Protein AF-A0A535LUW3-F1 (afdb_monomer_lite)

Structure (mmCIF, N/CA/C/O backbone):
data_AF-A0A535LUW3-F1
#
_entry.id   AF-A0A535LUW3-F1
#
loop_
_atom_site.group_PDB
_atom_site.id
_atom_site.type_symbol
_atom_site.label_atom_id
_atom_site.label_alt_id
_atom_site.label_comp_id
_atom_site.label_asym_id
_atom_site.label_entity_id
_atom_site.label_seq_id
_atom_site.pdbx_PDB_ins_code
_atom_site.Cartn_x
_atom_site.Cartn_y
_atom_site.Cartn_z
_atom_site.occupancy
_atom_site.B_iso_or_equiv
_atom_site.auth_seq_id
_atom_site.auth_comp_id
_atom_site.a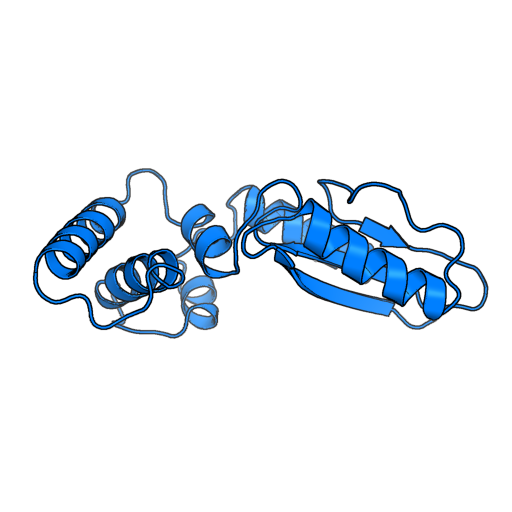uth_asym_id
_atom_site.auth_atom_id
_atom_site.pdbx_PDB_model_num
ATOM 1 N N . MET A 1 1 ? 3.862 4.529 -26.874 1.00 73.62 1 MET A N 1
ATOM 2 C CA . MET A 1 1 ? 4.315 3.300 -26.182 1.00 73.62 1 MET A CA 1
ATOM 3 C C . MET A 1 1 ? 3.412 3.076 -24.977 1.00 73.62 1 MET A C 1
ATOM 5 O O . MET A 1 1 ? 3.067 4.062 -24.338 1.00 73.62 1 MET A O 1
ATOM 9 N N . GLY A 1 2 ? 2.966 1.845 -24.711 1.00 93.31 2 GLY A N 1
ATOM 10 C CA . GLY A 1 2 ? 2.055 1.563 -23.591 1.00 93.31 2 GLY A CA 1
ATOM 11 C C . GLY A 1 2 ? 2.729 1.723 -22.224 1.00 93.31 2 GLY A C 1
ATOM 12 O O . GLY A 1 2 ? 3.945 1.551 -22.111 1.00 93.31 2 GLY A O 1
ATOM 13 N N . ARG A 1 3 ? 1.940 2.048 -21.197 1.00 96.94 3 ARG A N 1
ATOM 14 C CA . ARG A 1 3 ? 2.369 2.152 -19.795 1.00 96.94 3 ARG A CA 1
ATOM 15 C C . ARG A 1 3 ? 1.414 1.322 -18.934 1.00 96.94 3 ARG A C 1
ATOM 17 O O . ARG A 1 3 ? 0.205 1.412 -19.129 1.00 96.94 3 ARG A O 1
ATOM 24 N N . LEU A 1 4 ? 1.945 0.512 -18.024 1.00 96.56 4 LEU A N 1
ATOM 25 C CA . LEU A 1 4 ? 1.180 -0.341 -17.113 1.00 96.56 4 LEU A CA 1
ATOM 26 C C . LEU A 1 4 ? 1.635 -0.076 -15.677 1.00 96.56 4 LEU A C 1
ATOM 28 O O . LEU A 1 4 ? 2.816 -0.216 -15.376 1.00 96.56 4 LEU A O 1
ATOM 32 N N . GLY A 1 5 ? 0.701 0.279 -14.798 1.00 96.94 5 GLY A N 1
ATOM 33 C CA . GLY A 1 5 ? 0.938 0.368 -13.358 1.00 96.94 5 GLY A CA 1
ATOM 34 C C . GLY A 1 5 ? 0.354 -0.842 -12.647 1.00 96.94 5 GLY A C 1
ATOM 35 O O . GLY A 1 5 ? -0.807 -1.183 -12.864 1.00 96.94 5 GLY A O 1
ATOM 36 N N . ILE A 1 6 ? 1.160 -1.484 -11.809 1.00 96.62 6 ILE A N 1
ATOM 37 C CA . ILE A 1 6 ? 0.766 -2.610 -10.968 1.00 96.62 6 ILE A CA 1
ATOM 38 C C . ILE A 1 6 ? 0.899 -2.157 -9.519 1.00 96.62 6 ILE A C 1
ATOM 40 O O . ILE A 1 6 ? 1.995 -1.837 -9.070 1.00 96.62 6 ILE A O 1
ATOM 44 N N . VAL A 1 7 ? -0.215 -2.139 -8.797 1.00 95.94 7 VAL A N 1
ATOM 45 C CA . VAL A 1 7 ? -0.258 -1.868 -7.358 1.00 95.94 7 VAL A CA 1
ATOM 46 C C . VAL A 1 7 ? -0.765 -3.132 -6.686 1.00 95.94 7 VAL A C 1
ATOM 48 O O . VAL A 1 7 ? -1.818 -3.638 -7.077 1.00 95.94 7 VAL A O 1
ATOM 51 N N . VAL A 1 8 ? -0.019 -3.673 -5.725 1.00 95.19 8 VAL A N 1
ATOM 52 C CA . VAL A 1 8 ? -0.406 -4.906 -5.027 1.00 95.19 8 VAL A CA 1
ATOM 53 C C . VAL A 1 8 ? -0.123 -4.819 -3.538 1.00 95.19 8 VAL A C 1
ATOM 55 O O . VAL A 1 8 ? 0.826 -4.161 -3.119 1.00 95.19 8 VAL A O 1
ATOM 58 N N . ASP A 1 9 ? -0.909 -5.543 -2.750 1.00 93.81 9 ASP A N 1
ATOM 59 C CA . ASP A 1 9 ? -0.630 -5.732 -1.331 1.00 93.81 9 ASP A CA 1
ATOM 60 C C . ASP A 1 9 ? 0.659 -6.542 -1.135 1.00 93.81 9 ASP A C 1
ATOM 62 O O . ASP A 1 9 ? 0.908 -7.512 -1.863 1.00 93.81 9 ASP A O 1
ATOM 66 N N . ALA A 1 10 ? 1.493 -6.138 -0.173 1.00 90.94 10 ALA A N 1
ATOM 67 C CA . ALA A 1 10 ? 2.654 -6.915 0.262 1.00 90.94 10 ALA A CA 1
ATOM 68 C C . ALA A 1 10 ? 2.261 -8.063 1.210 1.00 90.94 10 ALA A C 1
ATOM 70 O O . ALA A 1 10 ? 3.059 -8.977 1.432 1.00 90.94 10 ALA A O 1
ATOM 71 N N . ASP A 1 11 ? 1.027 -8.040 1.725 1.00 89.56 11 ASP A N 1
ATOM 72 C CA . ASP A 1 11 ? 0.492 -8.986 2.702 1.00 89.56 11 ASP A CA 1
ATOM 73 C C . ASP A 1 11 ? 1.446 -9.121 3.900 1.00 89.56 11 ASP A C 1
ATOM 75 O O . ASP A 1 11 ? 1.690 -8.148 4.606 1.00 89.56 11 ASP A O 1
ATOM 79 N N . THR A 1 12 ? 2.002 -10.311 4.138 1.00 86.25 12 THR A N 1
ATOM 80 C CA . THR A 1 12 ? 2.845 -10.601 5.307 1.00 86.25 12 THR A CA 1
ATOM 81 C C . THR A 1 12 ? 4.345 -10.552 5.026 1.00 86.25 12 THR A C 1
ATOM 83 O O . THR A 1 12 ? 5.124 -10.498 5.972 1.00 86.25 12 THR A O 1
ATOM 86 N N . ASP A 1 13 ? 4.770 -10.615 3.760 1.00 90.62 13 ASP A N 1
ATOM 87 C CA . ASP A 1 13 ? 6.190 -10.659 3.388 1.00 90.62 13 ASP A CA 1
ATOM 88 C C . ASP A 1 13 ? 6.428 -9.970 2.038 1.00 90.62 13 ASP A C 1
ATOM 90 O O . ASP A 1 13 ? 6.136 -10.500 0.957 1.00 90.62 13 ASP A O 1
ATOM 94 N N . ILE A 1 14 ? 7.013 -8.776 2.121 1.00 93.25 14 ILE A N 1
ATOM 95 C CA . ILE A 1 14 ? 7.320 -7.946 0.962 1.00 93.25 14 ILE A CA 1
ATOM 96 C C . ILE A 1 14 ? 8.374 -8.578 0.046 1.00 93.25 14 ILE A C 1
ATOM 98 O O . ILE A 1 14 ? 8.287 -8.431 -1.172 1.00 93.25 14 ILE A O 1
ATOM 102 N N . ALA A 1 15 ? 9.345 -9.316 0.592 1.00 93.94 15 ALA A N 1
ATOM 103 C CA . ALA A 1 15 ? 10.404 -9.935 -0.194 1.00 93.94 15 ALA A CA 1
ATOM 104 C C . ALA A 1 15 ? 9.848 -11.086 -1.039 1.00 93.94 15 ALA A C 1
ATOM 106 O O . ALA A 1 15 ? 10.156 -11.179 -2.228 1.00 93.94 15 ALA A O 1
ATOM 107 N N . ILE A 1 16 ? 8.972 -11.914 -0.462 1.00 94.62 16 ILE A N 1
ATOM 108 C CA . ILE A 1 16 ? 8.275 -12.981 -1.193 1.00 94.62 16 ILE A CA 1
ATOM 109 C C . ILE A 1 16 ? 7.357 -12.385 -2.267 1.00 94.62 16 ILE A C 1
ATOM 111 O O . ILE A 1 16 ? 7.368 -12.845 -3.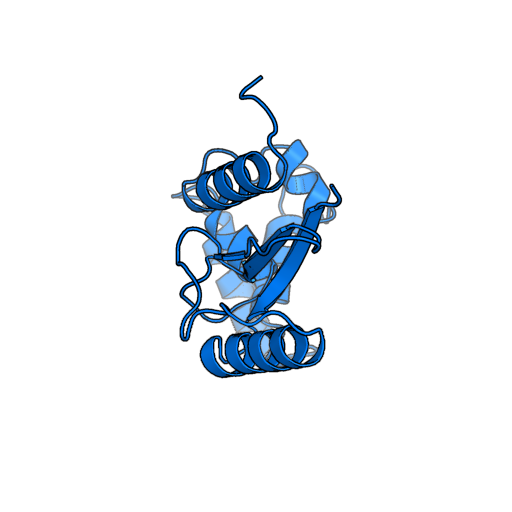414 1.00 94.62 16 ILE A O 1
ATOM 115 N N . ARG A 1 17 ? 6.584 -11.340 -1.934 1.00 95.62 17 ARG A N 1
ATOM 116 C CA . ARG A 1 17 ? 5.708 -10.666 -2.906 1.00 95.62 17 ARG A CA 1
ATOM 117 C C . ARG A 1 17 ? 6.505 -10.057 -4.057 1.00 95.62 17 ARG A C 1
ATOM 119 O O . ARG A 1 17 ? 6.146 -10.258 -5.218 1.00 95.62 17 ARG A O 1
ATOM 126 N N . TRP A 1 18 ? 7.598 -9.362 -3.750 1.00 97.12 18 TRP A N 1
ATOM 127 C CA . TRP A 1 18 ? 8.493 -8.787 -4.748 1.00 97.12 18 TRP A CA 1
ATOM 128 C C . TRP A 1 18 ? 9.099 -9.859 -5.652 1.00 97.12 18 TRP A C 1
ATOM 130 O O . TRP A 1 18 ? 9.061 -9.732 -6.875 1.00 97.12 18 TRP A O 1
ATOM 140 N N . GLN A 1 19 ? 9.603 -10.944 -5.064 1.00 96.88 19 GLN A N 1
ATOM 141 C CA . GLN A 1 19 ? 10.186 -12.054 -5.808 1.00 96.88 19 GLN A CA 1
ATOM 142 C C . GLN A 1 19 ? 9.166 -12.671 -6.779 1.00 96.88 19 GLN A C 1
ATOM 144 O O . GLN A 1 19 ? 9.483 -12.870 -7.949 1.00 96.88 19 GLN A O 1
ATOM 149 N N . SER A 1 20 ? 7.913 -12.860 -6.349 1.00 96.25 20 SER A N 1
ATOM 150 C CA . SER A 1 20 ? 6.837 -13.363 -7.214 1.00 96.25 20 SER A CA 1
ATOM 151 C C . SER A 1 20 ? 6.545 -12.449 -8.415 1.00 96.25 20 SER A C 1
ATOM 153 O O . SER A 1 20 ? 6.369 -12.931 -9.537 1.00 96.25 20 SER A O 1
ATOM 155 N N . LEU A 1 21 ? 6.514 -11.127 -8.208 1.00 96.56 21 LEU A N 1
ATOM 156 C CA . LEU A 1 21 ? 6.358 -10.157 -9.298 1.00 96.56 21 LEU A CA 1
ATOM 157 C C . LEU A 1 21 ? 7.559 -10.184 -10.243 1.00 96.56 21 LEU A C 1
ATOM 159 O O . LEU A 1 21 ? 7.390 -10.180 -11.462 1.00 96.56 21 LEU A O 1
ATOM 163 N N . ARG A 1 22 ? 8.769 -10.237 -9.679 1.00 97.25 22 ARG A N 1
ATOM 164 C CA . ARG A 1 22 ? 10.019 -10.293 -10.432 1.00 97.25 22 ARG A CA 1
ATOM 165 C C . ARG A 1 22 ? 10.057 -11.509 -11.353 1.00 97.25 22 ARG A C 1
ATOM 167 O O . ARG A 1 22 ? 10.375 -11.346 -12.528 1.00 97.25 22 ARG A O 1
ATOM 174 N N . ASP A 1 23 ? 9.680 -12.684 -10.861 1.00 97.38 23 ASP A N 1
ATOM 175 C CA . ASP A 1 23 ? 9.658 -13.912 -11.660 1.00 97.38 23 ASP A CA 1
ATOM 176 C C . ASP A 1 23 ? 8.686 -13.805 -12.842 1.00 97.38 23 ASP A C 1
ATOM 178 O O . ASP A 1 23 ? 9.064 -14.105 -13.974 1.00 97.38 23 ASP A O 1
ATOM 182 N N . LYS A 1 24 ? 7.484 -13.256 -12.622 1.00 97.31 24 LYS A N 1
ATOM 183 C CA . LYS A 1 24 ? 6.500 -13.004 -13.692 1.00 97.31 24 LYS A CA 1
ATOM 184 C C . LYS A 1 24 ? 7.003 -12.013 -14.745 1.00 97.31 24 LYS A C 1
ATOM 186 O O . LYS A 1 24 ? 6.719 -12.167 -15.930 1.00 97.31 24 LYS A O 1
ATOM 191 N N . LEU A 1 25 ? 7.736 -10.978 -14.335 1.00 97.19 25 LEU A N 1
ATOM 192 C CA . LEU A 1 25 ? 8.289 -9.980 -15.258 1.00 97.19 25 LEU A CA 1
ATOM 193 C C . LEU A 1 25 ? 9.435 -10.559 -16.090 1.00 97.19 25 LEU A C 1
ATOM 195 O O . LEU A 1 25 ? 9.519 -10.291 -17.289 1.00 97.19 25 LEU A O 1
ATOM 199 N N . ILE A 1 26 ? 10.284 -11.381 -15.473 1.00 97.00 26 ILE A N 1
ATOM 200 C CA . ILE A 1 26 ? 11.349 -12.108 -16.170 1.00 97.00 26 ILE A CA 1
ATOM 201 C C . ILE A 1 26 ? 10.747 -13.095 -17.173 1.00 97.00 26 ILE A C 1
ATOM 203 O O . ILE A 1 26 ? 11.177 -13.120 -18.323 1.00 97.00 26 ILE A O 1
ATOM 207 N N . GLU A 1 27 ? 9.713 -13.843 -16.781 1.00 97.44 27 GLU A N 1
ATOM 208 C CA . GLU A 1 27 ? 8.965 -14.742 -17.669 1.00 97.44 27 GLU A CA 1
ATOM 209 C C . GLU A 1 27 ? 8.333 -13.984 -18.849 1.00 97.44 27 GLU A C 1
ATOM 211 O O . GLU A 1 27 ? 8.399 -14.432 -19.993 1.00 97.44 27 GLU A O 1
ATOM 216 N N . ALA A 1 28 ? 7.810 -12.778 -18.607 1.00 95.75 28 ALA A N 1
ATOM 217 C CA . ALA A 1 28 ? 7.314 -11.889 -19.657 1.00 95.75 28 ALA A CA 1
ATOM 218 C C . ALA A 1 28 ? 8.431 -11.307 -20.553 1.00 95.75 28 ALA A C 1
ATOM 220 O O . ALA A 1 28 ? 8.138 -10.675 -21.573 1.00 95.75 28 ALA A O 1
ATOM 221 N N . GLY A 1 29 ? 9.705 -11.519 -20.207 1.00 96.38 29 GLY A N 1
ATOM 222 C CA . GLY A 1 29 ? 10.891 -11.158 -20.984 1.00 96.38 29 GLY A CA 1
ATOM 223 C C . GLY A 1 29 ? 11.501 -9.790 -20.658 1.00 96.38 29 GLY A C 1
ATOM 224 O O . GLY A 1 29 ? 12.223 -9.232 -21.494 1.00 96.38 29 GLY A O 1
ATOM 225 N N . TYR A 1 30 ? 11.218 -9.239 -19.473 1.00 97.25 30 TYR A N 1
ATOM 226 C CA . TYR A 1 30 ? 11.973 -8.111 -18.923 1.00 97.25 30 TYR A CA 1
ATOM 227 C C . TYR A 1 30 ? 13.319 -8.605 -18.384 1.00 97.25 30 TYR A C 1
ATOM 229 O O . TYR A 1 30 ? 13.369 -9.496 -17.540 1.00 97.25 30 TYR A O 1
ATOM 237 N N . THR A 1 31 ? 14.422 -8.022 -18.850 1.00 94.94 31 THR A N 1
ATOM 238 C CA . THR A 1 31 ? 15.778 -8.501 -18.520 1.00 94.94 31 THR A CA 1
ATOM 239 C C . THR A 1 31 ? 16.452 -7.701 -17.408 1.00 94.94 31 THR A C 1
ATOM 241 O O . THR A 1 31 ? 17.414 -8.168 -16.808 1.00 94.94 31 THR A O 1
ATOM 244 N N . THR A 1 32 ? 15.954 -6.499 -17.117 1.00 92.44 32 THR A N 1
ATOM 245 C CA . THR A 1 32 ? 16.547 -5.537 -16.173 1.00 92.44 32 THR A CA 1
ATOM 246 C C . THR A 1 32 ? 15.668 -5.314 -14.938 1.00 92.44 32 THR A C 1
ATOM 248 O O . THR A 1 32 ? 15.476 -4.186 -14.491 1.00 92.44 32 THR A O 1
ATOM 251 N N . VAL A 1 33 ? 15.113 -6.390 -14.367 1.00 96.44 33 VAL A N 1
ATOM 252 C CA . VAL A 1 33 ? 14.307 -6.312 -13.134 1.00 96.44 33 VAL A CA 1
ATOM 253 C C . VAL A 1 33 ? 15.226 -6.279 -11.899 1.00 96.44 33 VAL A C 1
ATOM 255 O O . VAL A 1 33 ? 16.018 -7.216 -11.723 1.00 96.44 33 VAL A O 1
ATOM 258 N N . PRO A 1 34 ? 15.149 -5.248 -11.031 1.00 96.44 34 PRO A N 1
ATOM 259 C CA . PRO A 1 34 ? 16.050 -5.110 -9.893 1.00 96.44 34 PRO A CA 1
ATOM 260 C C . PRO A 1 34 ? 15.837 -6.219 -8.857 1.00 96.44 34 PRO A C 1
ATOM 262 O O . PRO A 1 34 ? 14.785 -6.855 -8.781 1.00 96.44 34 PRO A O 1
ATOM 265 N N . ARG A 1 35 ? 16.871 -6.479 -8.049 1.00 94.75 35 ARG A N 1
ATOM 266 C CA . ARG A 1 35 ? 16.821 -7.512 -7.001 1.00 94.75 35 ARG A CA 1
ATOM 267 C C . ARG A 1 35 ? 15.864 -7.146 -5.864 1.00 94.75 35 ARG A C 1
ATOM 269 O O . ARG A 1 35 ? 15.255 -8.041 -5.294 1.00 94.75 35 ARG A O 1
ATOM 276 N N . TYR A 1 36 ? 15.723 -5.858 -5.574 1.00 95.12 36 TYR A N 1
ATOM 277 C CA . TYR A 1 36 ? 14.859 -5.312 -4.528 1.00 95.12 36 TYR A CA 1
ATOM 278 C C . TYR A 1 36 ? 13.949 -4.237 -5.133 1.00 95.12 36 TYR A C 1
ATOM 280 O O . TYR A 1 36 ? 14.353 -3.634 -6.135 1.00 95.12 36 TYR A O 1
ATOM 288 N N . PRO A 1 37 ? 12.752 -4.004 -4.565 1.00 95.94 37 PRO A N 1
ATOM 289 C CA . PRO A 1 37 ? 11.906 -2.907 -5.003 1.00 95.94 37 PRO A CA 1
ATOM 290 C C . PRO A 1 37 ? 12.573 -1.569 -4.668 1.00 95.94 37 PRO A C 1
ATOM 292 O O . PRO A 1 37 ? 13.256 -1.435 -3.652 1.00 95.94 37 PRO A O 1
ATOM 295 N N . ASP A 1 38 ? 12.365 -0.583 -5.531 1.00 96.62 38 ASP A N 1
ATOM 296 C CA . ASP A 1 38 ? 12.670 0.813 -5.236 1.00 96.62 38 ASP A CA 1
ATOM 297 C C . ASP A 1 38 ? 11.684 1.342 -4.173 1.00 96.62 38 ASP A C 1
ATOM 299 O O . ASP A 1 38 ? 10.470 1.239 -4.398 1.00 96.62 38 ASP A O 1
ATOM 303 N N . PRO A 1 39 ? 12.158 1.900 -3.041 1.00 95.44 39 PRO A N 1
ATOM 304 C CA . PRO A 1 39 ? 11.300 2.540 -2.047 1.00 95.44 39 PRO A CA 1
ATOM 305 C C . PRO A 1 39 ? 10.400 3.630 -2.641 1.00 95.44 39 PRO A C 1
ATOM 307 O O . PRO A 1 39 ? 9.251 3.767 -2.235 1.00 95.44 39 PRO A O 1
ATOM 310 N N . GLU A 1 40 ? 10.869 4.375 -3.643 1.00 95.75 40 GLU A N 1
ATOM 311 C CA . GLU A 1 40 ? 10.091 5.430 -4.308 1.00 95.75 40 GLU A CA 1
ATOM 312 C C . GLU A 1 40 ? 9.121 4.883 -5.374 1.00 95.75 40 GLU A C 1
ATOM 314 O O . GLU A 1 40 ? 8.386 5.642 -6.002 1.00 95.75 40 GLU A O 1
ATOM 319 N N . GLY A 1 41 ? 9.067 3.560 -5.540 1.00 96.38 41 GLY A N 1
ATOM 320 C CA . GLY A 1 41 ? 8.248 2.861 -6.520 1.00 96.38 41 GLY A CA 1
ATOM 321 C C . GLY A 1 41 ? 9.059 2.473 -7.755 1.00 96.38 41 GLY A C 1
ATOM 322 O O . GLY A 1 41 ? 9.738 3.278 -8.390 1.00 96.38 41 GLY A O 1
ATOM 323 N N . THR A 1 42 ? 8.987 1.199 -8.141 1.00 97.62 42 THR A N 1
ATOM 324 C CA . THR A 1 42 ? 9.869 0.669 -9.190 1.00 97.62 42 THR A CA 1
ATOM 325 C C . THR A 1 42 ? 9.307 0.973 -10.571 1.00 97.62 42 THR A C 1
ATOM 327 O O . THR A 1 42 ? 8.138 0.701 -10.828 1.00 97.62 42 THR A O 1
ATOM 330 N N . THR A 1 43 ? 10.135 1.472 -11.493 1.00 97.50 43 THR A N 1
ATOM 331 C CA . THR A 1 43 ? 9.757 1.667 -12.903 1.00 97.50 43 THR A CA 1
ATOM 332 C C . THR A 1 43 ? 10.739 0.964 -13.835 1.00 97.50 43 THR A C 1
ATOM 334 O O . THR A 1 43 ? 11.925 1.283 -13.871 1.00 97.50 43 THR A O 1
ATOM 337 N N . LEU A 1 44 ? 10.233 0.030 -14.637 1.00 97.06 44 LEU A N 1
ATOM 338 C CA . LEU A 1 44 ? 10.991 -0.739 -15.616 1.00 97.06 44 LEU A CA 1
ATOM 339 C C . LEU A 1 44 ? 10.820 -0.148 -17.013 1.00 97.06 44 LEU A C 1
ATOM 341 O O . LEU A 1 44 ? 9.703 -0.004 -17.519 1.00 97.06 44 LEU A O 1
ATOM 345 N N . LYS A 1 45 ? 11.949 0.152 -17.656 1.00 95.81 45 LYS A N 1
ATOM 346 C CA . LYS A 1 45 ? 12.021 0.640 -19.035 1.00 95.81 45 LYS A CA 1
ATOM 347 C C . LYS A 1 45 ? 12.904 -0.306 -19.843 1.00 95.81 45 LYS A C 1
ATOM 349 O O . LYS A 1 45 ? 14.052 -0.541 -19.479 1.00 95.81 45 LYS A O 1
ATOM 354 N N . GLN A 1 46 ? 12.360 -0.836 -20.934 1.00 95.56 46 GLN A N 1
ATOM 355 C CA . GLN A 1 46 ? 13.075 -1.698 -21.872 1.00 95.56 46 GLN A CA 1
ATOM 356 C C . GLN A 1 46 ? 12.599 -1.391 -23.292 1.00 95.56 46 GLN A C 1
ATOM 358 O O . GLN A 1 46 ? 11.404 -1.206 -23.526 1.00 95.56 46 GLN A O 1
ATOM 363 N N . GLU A 1 47 ? 13.536 -1.316 -24.235 1.00 93.75 47 GLU A N 1
ATOM 364 C CA . GLU A 1 47 ? 13.235 -1.024 -25.635 1.00 93.75 47 GLU A CA 1
ATOM 365 C C . GLU A 1 47 ? 12.289 -2.077 -26.234 1.00 93.75 47 GLU A C 1
ATOM 367 O O . GLU A 1 47 ? 12.390 -3.271 -25.942 1.00 93.75 47 GLU A O 1
ATOM 372 N N . GLY A 1 48 ? 11.324 -1.623 -27.038 1.00 93.38 48 GLY A N 1
ATOM 373 C CA . GLY A 1 48 ? 10.326 -2.494 -27.665 1.00 93.38 48 GLY A CA 1
ATOM 374 C C . GLY A 1 48 ? 9.264 -3.062 -26.714 1.00 93.38 48 GLY A C 1
ATOM 375 O O . GLY A 1 48 ? 8.466 -3.895 -27.139 1.00 93.38 48 GLY A O 1
ATOM 376 N N . ARG A 1 49 ? 9.217 -2.627 -25.446 1.00 94.44 49 ARG A N 1
ATOM 377 C CA . ARG A 1 49 ? 8.247 -3.100 -24.443 1.00 94.44 49 ARG A CA 1
ATOM 378 C C . ARG A 1 49 ? 7.474 -1.954 -23.781 1.00 94.44 49 ARG A C 1
ATOM 380 O O . ARG A 1 49 ? 7.959 -0.823 -23.743 1.00 94.44 49 ARG A O 1
ATOM 387 N N . PRO A 1 50 ? 6.277 -2.221 -23.225 1.00 95.75 50 PRO A N 1
ATOM 388 C CA . PRO A 1 50 ? 5.590 -1.264 -22.364 1.00 95.75 50 PRO A CA 1
ATOM 389 C C . PRO A 1 50 ? 6.435 -0.896 -21.138 1.00 95.75 50 PRO A C 1
ATOM 391 O O . PRO A 1 50 ? 7.140 -1.746 -20.586 1.00 95.75 50 PRO A O 1
ATOM 394 N N . ILE A 1 51 ? 6.322 0.353 -20.685 1.00 97.25 51 ILE A N 1
ATOM 395 C CA . ILE A 1 51 ? 6.880 0.774 -19.394 1.00 97.25 51 ILE A CA 1
ATOM 396 C C . ILE A 1 51 ? 6.014 0.155 -18.297 1.00 97.25 51 ILE A C 1
ATOM 398 O O . ILE A 1 51 ? 4.791 0.308 -18.330 1.00 97.25 51 ILE A O 1
ATOM 402 N N . VAL A 1 52 ? 6.633 -0.533 -17.339 1.00 97.81 52 VAL A N 1
ATOM 403 C CA . VAL A 1 52 ? 5.924 -1.170 -16.220 1.00 97.81 52 VAL A CA 1
ATOM 404 C C . VAL A 1 52 ? 6.343 -0.512 -14.921 1.00 97.81 52 VAL A C 1
ATOM 406 O O . VAL A 1 52 ? 7.524 -0.504 -14.592 1.00 97.81 52 VAL A O 1
ATOM 409 N N . GLY A 1 53 ? 5.379 0.019 -14.182 1.00 97.75 53 GLY A N 1
ATOM 410 C CA . GLY A 1 53 ? 5.577 0.468 -12.814 1.00 97.75 53 GLY A CA 1
ATOM 411 C C . GLY A 1 53 ? 5.024 -0.546 -11.823 1.00 97.75 53 GLY A C 1
ATOM 412 O O . GLY A 1 53 ? 3.971 -1.137 -12.065 1.00 97.75 53 GLY A O 1
ATOM 413 N N . LEU A 1 54 ? 5.706 -0.706 -10.693 1.00 97.94 54 LEU A N 1
ATOM 414 C CA . LEU A 1 54 ? 5.306 -1.566 -9.585 1.00 97.94 54 LEU A CA 1
ATOM 415 C C . LEU A 1 54 ? 5.277 -0.758 -8.285 1.00 97.94 54 LEU A C 1
ATOM 417 O O . LEU A 1 54 ? 6.252 -0.074 -7.966 1.00 97.94 54 LEU A O 1
ATOM 421 N N . TRP A 1 55 ? 4.186 -0.901 -7.537 1.00 97.94 55 TRP A N 1
ATOM 422 C CA . TRP A 1 55 ? 4.026 -0.391 -6.181 1.00 97.94 55 TRP A CA 1
ATOM 423 C C . TRP A 1 55 ? 3.560 -1.513 -5.252 1.00 97.94 55 TRP A C 1
ATOM 425 O O . TRP A 1 55 ? 2.571 -2.196 -5.537 1.00 97.94 55 TRP A O 1
ATOM 435 N N . LEU A 1 56 ? 4.265 -1.698 -4.142 1.00 96.81 56 LEU A N 1
ATOM 436 C CA . LEU A 1 56 ? 3.901 -2.625 -3.077 1.00 96.81 56 LEU A CA 1
ATOM 437 C C . LEU A 1 56 ? 3.286 -1.819 -1.936 1.00 96.81 56 LEU A C 1
ATOM 439 O O . LEU A 1 56 ? 3.925 -0.917 -1.399 1.00 96.81 56 LEU A O 1
ATOM 443 N N . MET A 1 57 ? 2.048 -2.128 -1.562 1.00 95.56 57 MET A N 1
ATOM 444 C CA . MET A 1 57 ? 1.446 -1.499 -0.393 1.00 95.56 57 MET A CA 1
ATOM 445 C C . MET A 1 57 ? 2.175 -1.916 0.892 1.00 95.56 57 MET A C 1
ATOM 447 O O . MET A 1 57 ? 2.664 -3.042 0.971 1.00 95.56 57 MET A O 1
ATOM 451 N N . PRO A 1 58 ? 2.197 -1.039 1.906 1.00 94.19 58 PRO A N 1
ATOM 452 C CA . PRO A 1 58 ? 1.666 0.322 1.861 1.00 94.19 58 PRO A CA 1
ATOM 453 C C . PRO A 1 58 ? 2.624 1.334 1.203 1.00 94.19 58 PRO A C 1
ATOM 455 O O . PRO A 1 58 ? 2.153 2.323 0.645 1.00 94.19 58 PRO A O 1
ATOM 458 N N . ASP A 1 59 ? 3.940 1.097 1.222 1.00 94.38 59 ASP A N 1
ATOM 459 C CA . ASP A 1 59 ? 4.954 2.121 0.907 1.00 94.38 59 ASP A CA 1
ATOM 460 C C . ASP A 1 59 ? 6.223 1.613 0.185 1.00 94.38 59 ASP A C 1
ATOM 462 O O . ASP A 1 59 ? 7.232 2.313 0.143 1.00 94.38 59 ASP A O 1
ATOM 466 N N . ASN A 1 60 ? 6.191 0.405 -0.381 1.00 95.75 60 ASN A N 1
ATOM 467 C CA . ASN A 1 60 ? 7.323 -0.324 -0.975 1.00 95.75 60 ASN A CA 1
ATOM 468 C C . ASN A 1 60 ? 8.402 -0.845 -0.018 1.00 95.75 60 ASN A C 1
ATOM 470 O O . ASN A 1 60 ? 9.348 -1.483 -0.487 1.00 95.75 60 ASN A O 1
ATOM 474 N N . THR A 1 61 ? 8.281 -0.625 1.291 1.00 93.06 61 THR A N 1
ATOM 475 C CA . THR A 1 61 ? 9.334 -0.976 2.255 1.00 93.06 61 THR A CA 1
ATOM 476 C C . THR A 1 61 ? 8.882 -1.947 3.339 1.00 93.06 61 THR A C 1
ATOM 478 O O . THR A 1 61 ? 9.680 -2.785 3.765 1.00 93.06 61 THR A O 1
ATOM 481 N N . ILE A 1 62 ? 7.615 -1.889 3.750 1.00 91.75 62 ILE A N 1
ATOM 482 C CA . ILE A 1 62 ? 7.060 -2.758 4.796 1.00 91.75 62 ILE A CA 1
ATOM 483 C C . ILE A 1 62 ? 5.982 -3.706 4.249 1.00 91.75 62 ILE A C 1
ATOM 485 O O . ILE A 1 62 ? 5.374 -3.423 3.217 1.00 91.75 62 ILE A O 1
ATOM 489 N N . PRO A 1 63 ? 5.731 -4.852 4.911 1.00 92.25 63 PRO A N 1
ATOM 490 C CA . PRO A 1 63 ? 4.541 -5.650 4.638 1.00 92.25 63 PRO A CA 1
ATOM 491 C C . PRO A 1 63 ? 3.269 -4.862 4.975 1.00 92.25 63 PRO A C 1
ATOM 493 O O . PRO A 1 63 ? 3.276 -3.983 5.838 1.00 92.25 63 PRO A O 1
ATOM 496 N N . GLY A 1 64 ? 2.171 -5.213 4.317 1.00 91.62 64 GLY A N 1
ATOM 497 C CA . GLY A 1 64 ? 0.864 -4.626 4.568 1.00 91.62 64 GLY A CA 1
ATOM 498 C C . GLY A 1 64 ? -0.030 -4.617 3.337 1.00 91.62 64 GLY A C 1
ATOM 499 O O . GLY A 1 64 ? 0.308 -5.124 2.262 1.00 91.62 64 GLY A O 1
ATOM 500 N N . MET A 1 65 ? -1.205 -4.043 3.532 1.00 92.94 65 MET A N 1
ATOM 501 C CA . MET A 1 65 ? -2.277 -3.952 2.555 1.00 92.94 65 MET A CA 1
ATOM 502 C C . MET A 1 65 ? -2.705 -2.494 2.373 1.00 92.94 65 MET A C 1
ATOM 504 O O . MET A 1 65 ? -2.201 -1.572 3.023 1.00 92.94 65 MET A O 1
ATOM 508 N N . LEU A 1 66 ? -3.692 -2.279 1.508 1.00 90.50 66 LEU A N 1
ATOM 509 C CA . LEU A 1 66 ? -4.353 -0.988 1.360 1.00 90.50 66 LEU A CA 1
ATOM 510 C C . LEU A 1 66 ? -4.814 -0.401 2.704 1.00 90.50 66 LEU A C 1
ATOM 512 O O . LEU A 1 66 ? -4.676 0.800 2.914 1.00 90.50 66 LEU A O 1
ATOM 516 N N . GLU A 1 67 ? -5.351 -1.203 3.626 1.00 92.31 67 GLU A N 1
ATOM 517 C CA . GLU A 1 67 ? -5.812 -0.691 4.920 1.00 92.31 67 GLU A CA 1
ATOM 518 C C . GLU A 1 67 ? -4.679 -0.113 5.775 1.00 92.31 67 GLU A C 1
ATOM 520 O O . GLU A 1 67 ? -4.875 0.923 6.416 1.00 92.31 67 GLU A O 1
ATOM 525 N N . ASP A 1 68 ? -3.489 -0.718 5.728 1.00 92.50 68 ASP A N 1
ATOM 526 C CA . ASP A 1 68 ? -2.295 -0.177 6.379 1.00 92.50 68 ASP A CA 1
ATOM 527 C C . ASP A 1 68 ? -1.936 1.179 5.767 1.00 92.50 68 ASP A C 1
ATOM 529 O O . ASP A 1 68 ? -1.763 2.154 6.497 1.00 92.50 68 ASP A O 1
ATOM 533 N N . PHE A 1 69 ? -1.945 1.291 4.434 1.00 91.88 69 PHE A N 1
ATOM 534 C CA . PHE A 1 69 ? -1.723 2.565 3.746 1.00 91.88 69 PHE A CA 1
ATOM 535 C C . PHE A 1 69 ? -2.739 3.631 4.170 1.00 91.88 69 PHE A C 1
ATOM 537 O O . PHE A 1 69 ? -2.362 4.764 4.461 1.00 91.88 69 PHE A O 1
ATOM 544 N N . MET A 1 70 ? -4.022 3.276 4.268 1.00 90.00 70 MET A N 1
ATOM 545 C CA . MET A 1 70 ? -5.071 4.209 4.688 1.00 90.00 70 MET A CA 1
ATOM 546 C C . MET A 1 70 ? -4.871 4.698 6.122 1.00 90.00 70 MET A C 1
ATOM 548 O O . MET A 1 70 ? -5.104 5.876 6.397 1.00 90.00 70 MET A O 1
ATOM 552 N N . SER A 1 71 ? -4.388 3.836 7.020 1.00 91.06 71 SER A N 1
ATOM 553 C CA . SER A 1 71 ? -4.063 4.225 8.396 1.00 91.06 71 SER A CA 1
ATOM 554 C C . SER A 1 71 ? -2.971 5.307 8.461 1.00 91.06 71 SER A C 1
ATOM 556 O O . SER A 1 71 ? -3.048 6.206 9.297 1.00 91.06 71 SER A O 1
ATOM 558 N N . LEU A 1 72 ? -2.019 5.308 7.515 1.00 89.81 72 LEU A N 1
ATOM 559 C CA . LEU A 1 72 ? -0.969 6.332 7.396 1.00 89.81 72 LEU A CA 1
ATOM 560 C C . LEU A 1 72 ? -1.506 7.701 6.953 1.00 89.81 72 LEU A C 1
ATOM 562 O O . LEU A 1 72 ? -0.792 8.703 7.041 1.00 89.81 72 LEU A O 1
ATOM 566 N N . LEU A 1 73 ? -2.743 7.755 6.450 1.00 90.62 73 LEU A N 1
ATOM 567 C CA . LEU A 1 73 ? -3.400 8.989 6.018 1.00 90.62 73 LEU A CA 1
ATOM 568 C C . LEU A 1 73 ? -4.320 9.579 7.095 1.00 90.62 73 LEU A C 1
ATOM 570 O O . LEU A 1 73 ? -4.837 10.686 6.910 1.00 90.62 73 LEU A O 1
ATOM 574 N N . ILE A 1 74 ? -4.535 8.871 8.207 1.00 90.50 74 ILE A N 1
ATOM 575 C CA . ILE A 1 74 ? -5.316 9.381 9.335 1.00 90.50 74 ILE A CA 1
ATOM 576 C C . ILE A 1 74 ? -4.573 10.584 9.946 1.00 90.50 74 ILE A C 1
ATOM 578 O O . ILE A 1 74 ? -3.354 10.533 10.138 1.00 90.50 74 ILE A O 1
ATOM 582 N N . PRO A 1 75 ? -5.263 11.701 10.248 1.00 88.81 75 PRO A N 1
ATOM 583 C CA . PRO A 1 75 ? -4.643 12.852 10.889 1.00 88.81 75 PRO A CA 1
ATOM 584 C C . PRO A 1 75 ? -3.902 12.492 12.182 1.00 88.81 75 PRO A C 1
ATOM 586 O O . PRO A 1 75 ? -4.451 11.864 13.084 1.00 88.81 75 PRO A O 1
ATOM 589 N N . THR A 1 76 ? -2.670 12.981 12.329 1.00 87.50 76 THR A N 1
ATOM 590 C CA . THR A 1 76 ? -1.973 12.942 13.620 1.00 87.50 76 THR A CA 1
ATOM 591 C C . THR A 1 76 ? -2.823 13.618 14.698 1.00 87.50 76 THR A C 1
ATOM 593 O O . THR A 1 76 ? -3.276 14.747 14.501 1.00 87.50 76 THR A O 1
ATOM 596 N N . GLY A 1 77 ? -3.015 12.937 15.829 1.00 89.69 77 GLY A N 1
ATOM 597 C CA . GLY A 1 77 ? -3.847 13.417 16.935 1.00 89.69 77 GLY A CA 1
ATOM 598 C C . GLY A 1 77 ? -5.338 13.087 16.810 1.00 89.69 77 GLY A C 1
ATOM 599 O O . GLY A 1 77 ? -6.120 13.567 17.627 1.00 89.69 77 GLY A O 1
ATOM 600 N N . ASP A 1 78 ? -5.746 12.284 15.822 1.00 93.50 78 ASP A N 1
ATOM 601 C CA . ASP A 1 78 ? -7.105 11.744 15.765 1.00 93.50 78 ASP A CA 1
ATOM 602 C C . ASP A 1 78 ? -7.381 10.868 16.998 1.00 93.50 78 ASP A C 1
ATOM 604 O O . ASP A 1 78 ? -6.690 9.882 17.252 1.00 93.50 78 ASP A O 1
ATOM 608 N N . MET A 1 79 ? -8.384 11.255 17.787 1.00 95.44 79 MET A N 1
ATOM 609 C CA . MET A 1 79 ? -8.750 10.562 19.027 1.00 95.44 79 MET A CA 1
ATOM 610 C C . MET A 1 79 ? -9.617 9.322 18.779 1.00 95.44 79 MET A C 1
ATOM 612 O O . MET A 1 79 ? -9.705 8.450 19.643 1.00 95.44 79 MET A O 1
ATOM 616 N N . LEU A 1 80 ? -10.270 9.237 17.616 1.00 95.69 80 LEU A N 1
ATOM 617 C CA . LEU A 1 80 ? -11.155 8.133 17.259 1.00 95.69 80 LEU A CA 1
ATOM 618 C C . LEU A 1 80 ? -10.359 6.918 16.783 1.00 95.69 80 LEU A C 1
ATOM 620 O O . LEU A 1 80 ? -10.788 5.791 17.003 1.00 95.69 80 LEU A O 1
ATOM 624 N N . TRP A 1 81 ? -9.199 7.116 16.160 1.00 95.94 81 TRP A N 1
ATOM 625 C CA . TRP A 1 81 ? -8.346 6.026 15.692 1.00 95.94 81 TRP A CA 1
ATOM 626 C C . TRP A 1 81 ? -7.893 5.076 16.811 1.00 95.94 81 TRP A C 1
ATOM 628 O O . TRP A 1 81 ? -8.235 3.892 16.739 1.00 95.94 81 TRP A O 1
ATOM 638 N N . PRO A 1 82 ? -7.231 5.542 17.891 1.00 97.00 82 PRO A N 1
ATOM 639 C CA . PRO A 1 82 ? -6.863 4.660 18.997 1.00 97.00 82 PRO A CA 1
ATOM 640 C C . PRO A 1 82 ? -8.090 4.056 19.695 1.00 97.00 82 PRO A C 1
ATOM 642 O O . PRO A 1 82 ? -8.039 2.914 20.144 1.00 97.00 82 PRO A O 1
ATOM 645 N N . MET A 1 83 ? -9.219 4.775 19.740 1.00 97.81 83 MET A N 1
ATOM 646 C CA . MET A 1 83 ? -10.472 4.245 20.287 1.00 97.81 83 MET A CA 1
ATOM 647 C C . MET A 1 83 ? -11.032 3.093 19.438 1.00 97.81 83 MET A C 1
ATOM 649 O O . MET A 1 83 ? -11.524 2.109 19.985 1.00 97.81 83 MET A O 1
ATOM 653 N N . ALA A 1 84 ? -10.936 3.180 18.110 1.00 97.00 84 ALA A N 1
ATOM 654 C CA . ALA A 1 84 ? -11.378 2.126 17.200 1.00 97.00 84 ALA A CA 1
ATOM 655 C C . ALA A 1 84 ? -10.533 0.868 17.385 1.00 97.00 84 ALA A C 1
ATOM 657 O O . ALA A 1 84 ? -11.080 -0.227 17.497 1.00 97.00 84 ALA A O 1
ATOM 658 N N . GLN A 1 85 ? -9.214 1.040 17.488 1.00 97.31 85 GLN A N 1
ATOM 659 C CA . GLN A 1 85 ? -8.288 -0.055 17.754 1.00 97.31 85 GLN A CA 1
ATOM 660 C C . GLN A 1 85 ? -8.595 -0.735 19.095 1.00 97.31 85 GLN A C 1
ATOM 662 O O . GLN A 1 85 ? -8.694 -1.958 19.144 1.00 97.31 85 GLN A O 1
ATOM 667 N N . ASP A 1 86 ? -8.815 0.035 20.166 1.00 97.75 86 ASP A N 1
ATOM 668 C CA . ASP A 1 86 ? -9.144 -0.515 21.486 1.00 97.75 86 ASP A CA 1
ATOM 669 C C . ASP A 1 86 ? -10.457 -1.315 21.473 1.00 97.75 86 ASP A C 1
ATOM 671 O O . ASP A 1 86 ? -10.502 -2.457 21.936 1.00 97.75 86 ASP A O 1
ATOM 675 N N . ILE A 1 87 ? -11.517 -0.775 20.865 1.00 97.19 87 ILE A N 1
ATOM 676 C CA . ILE A 1 87 ? -12.800 -1.483 20.757 1.00 97.19 87 ILE A CA 1
ATOM 677 C C . ILE A 1 87 ? -12.653 -2.773 19.944 1.00 97.19 87 ILE A C 1
ATOM 679 O O . ILE A 1 87 ? -13.201 -3.808 20.334 1.00 97.19 87 ILE A O 1
ATOM 683 N N . VAL A 1 88 ? -11.889 -2.755 18.849 1.00 97.50 88 VAL A N 1
ATOM 684 C CA . VAL A 1 88 ? -11.612 -3.969 18.073 1.00 97.50 88 VAL A CA 1
ATOM 685 C C . VAL A 1 88 ? -10.849 -4.995 18.911 1.00 97.50 88 VAL A C 1
ATOM 687 O O . VAL A 1 88 ? -11.230 -6.166 18.894 1.00 97.50 88 VAL A O 1
ATOM 690 N N . GLN A 1 89 ? -9.858 -4.591 19.712 1.00 97.50 89 GLN A N 1
ATOM 691 C CA . GLN A 1 89 ? -9.170 -5.507 20.633 1.00 97.50 89 GLN A CA 1
ATOM 692 C C . GLN A 1 89 ? -10.125 -6.123 21.660 1.00 97.50 89 GLN A C 1
ATOM 694 O O . GLN A 1 89 ? -10.087 -7.331 21.907 1.00 97.50 89 GLN A O 1
ATOM 699 N N . GLN A 1 90 ? -11.044 -5.331 22.216 1.00 97.25 90 GLN A N 1
ATOM 700 C CA . GLN A 1 90 ? -12.061 -5.849 23.131 1.00 97.25 90 GLN A CA 1
ATOM 701 C C . GLN A 1 90 ? -12.990 -6.869 22.454 1.00 97.25 90 GLN A C 1
ATOM 703 O O . GLN A 1 90 ? -13.376 -7.856 23.085 1.00 97.25 90 GLN A O 1
ATOM 708 N N . VAL A 1 91 ? -13.348 -6.661 21.181 1.00 96.06 91 VAL A N 1
ATOM 709 C CA . VAL A 1 91 ? -14.132 -7.628 20.391 1.00 96.06 91 VAL A CA 1
ATOM 710 C C . VAL A 1 91 ? -13.318 -8.892 20.124 1.00 96.06 91 VAL A C 1
ATOM 712 O O . VAL A 1 91 ? -13.848 -9.991 20.287 1.00 96.06 91 VAL A O 1
ATOM 715 N N . ILE A 1 92 ? -12.032 -8.755 19.781 1.00 95.88 92 ILE A N 1
ATOM 716 C CA . ILE A 1 92 ? -11.120 -9.883 19.551 1.00 95.88 92 ILE A CA 1
ATOM 717 C C . ILE A 1 92 ? -11.045 -10.789 20.785 1.00 95.88 92 ILE A C 1
ATOM 719 O O . ILE A 1 92 ? -11.116 -12.010 20.651 1.00 95.88 92 ILE A O 1
ATOM 723 N N . ALA A 1 93 ? -10.953 -10.199 21.978 1.00 95.00 93 ALA A N 1
ATOM 724 C CA . ALA A 1 93 ? -10.866 -10.932 23.238 1.00 95.00 93 ALA A CA 1
ATOM 725 C C . ALA A 1 93 ? -12.173 -11.640 23.650 1.00 95.00 93 ALA A C 1
ATOM 727 O O . ALA A 1 93 ? -12.136 -12.526 24.502 1.00 95.00 93 ALA A O 1
ATOM 728 N N . LYS A 1 94 ? -13.325 -11.247 23.086 1.00 94.81 94 LYS A N 1
ATOM 729 C CA . LYS A 1 94 ? -14.654 -11.727 23.507 1.00 94.81 94 LYS A CA 1
ATOM 730 C C . LYS A 1 94 ? -15.332 -12.639 22.486 1.00 94.81 94 LYS A C 1
ATOM 732 O O . LYS A 1 94 ? -15.717 -13.748 22.836 1.00 94.81 94 LYS A O 1
ATOM 737 N N . ASP A 1 95 ? -15.522 -12.165 21.256 1.00 94.88 95 ASP A N 1
ATOM 738 C CA . ASP A 1 95 ? -16.284 -12.859 20.203 1.00 94.88 95 ASP A CA 1
ATOM 739 C C . ASP A 1 95 ? -15.724 -12.499 18.816 1.00 94.88 95 ASP A C 1
ATOM 741 O O . ASP A 1 95 ? -16.394 -11.887 17.980 1.00 94.88 95 ASP A O 1
ATOM 745 N N . ARG A 1 96 ? -14.444 -12.816 18.569 1.00 94.25 96 ARG A N 1
ATOM 746 C CA . ARG A 1 96 ? -13.814 -12.545 17.269 1.00 94.25 96 ARG A CA 1
ATOM 747 C C . ARG A 1 96 ? -14.490 -13.358 16.160 1.00 94.25 96 ARG A C 1
ATOM 749 O O . ARG A 1 96 ? -14.319 -14.572 16.088 1.00 94.25 96 ARG A O 1
ATOM 756 N N . ARG A 1 97 ? -15.154 -12.670 15.225 1.00 95.50 97 ARG A N 1
ATOM 757 C CA . ARG A 1 97 ? -15.812 -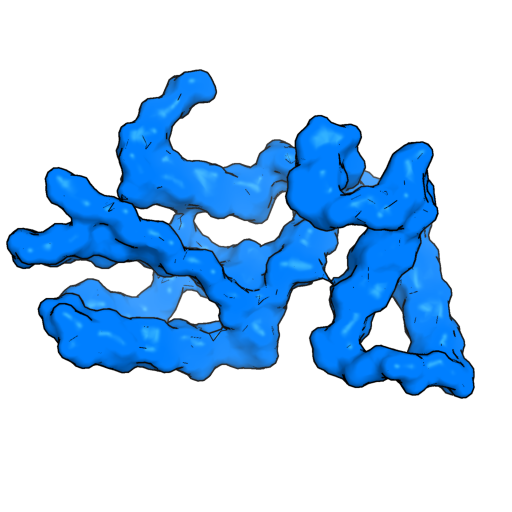13.283 14.050 1.00 95.50 97 ARG A CA 1
ATOM 758 C C . ARG A 1 97 ? -15.047 -13.152 12.733 1.00 95.50 97 ARG A C 1
ATOM 760 O O . ARG A 1 97 ? -15.490 -13.681 11.720 1.00 95.50 97 ARG A O 1
ATOM 767 N N . PHE A 1 98 ? -13.920 -12.445 12.731 1.00 94.44 98 PHE A N 1
ATOM 768 C CA . PHE A 1 98 ? -13.069 -12.254 11.556 1.00 94.44 98 PHE A CA 1
ATOM 769 C C . PHE A 1 98 ? -11.688 -12.911 11.756 1.00 94.44 98 PHE A C 1
ATOM 771 O O . PHE A 1 98 ? -11.239 -13.064 12.895 1.00 94.44 98 PHE A O 1
ATOM 778 N N . PRO A 1 99 ? -10.992 -13.325 10.682 1.00 93.19 99 PRO A N 1
ATOM 779 C CA . PRO A 1 99 ? -9.637 -13.869 10.784 1.00 93.19 99 PRO A CA 1
ATOM 780 C C . PRO A 1 99 ? -8.648 -12.845 11.348 1.00 93.19 99 PRO A C 1
ATOM 782 O O . PRO A 1 99 ? -8.771 -11.659 11.065 1.00 93.19 99 PRO A O 1
ATOM 785 N N . GLN A 1 100 ? -7.608 -13.295 12.054 1.00 90.75 100 GLN A N 1
ATOM 786 C CA . GLN A 1 100 ? -6.560 -12.404 12.583 1.00 90.75 100 GLN A CA 1
ATOM 787 C C . GLN A 1 100 ? -5.916 -11.527 11.496 1.00 90.75 100 GLN A C 1
ATOM 789 O O . GLN A 1 100 ? -5.611 -10.366 11.731 1.00 90.75 100 GLN A O 1
ATOM 794 N N . THR A 1 101 ? -5.777 -12.057 10.282 1.00 88.81 101 THR A N 1
ATOM 795 C CA . THR A 1 101 ? -5.232 -11.330 9.126 1.00 88.81 101 THR A CA 1
ATOM 796 C C . THR A 1 101 ? -6.091 -10.144 8.672 1.00 88.81 101 THR A C 1
ATOM 798 O O . THR A 1 101 ? -5.623 -9.326 7.893 1.00 88.81 101 THR A O 1
ATOM 801 N N . GLN A 1 102 ? -7.336 -10.022 9.147 1.00 91.31 102 GLN A N 1
ATOM 802 C CA . GLN A 1 102 ? -8.257 -8.926 8.822 1.00 91.31 102 GLN A CA 1
ATOM 803 C C . GLN A 1 102 ? -8.359 -7.887 9.955 1.00 91.31 102 GLN A C 1
ATOM 805 O O . GLN A 1 102 ? -9.262 -7.054 9.939 1.00 91.31 102 GLN A O 1
ATOM 810 N N . GLU A 1 103 ? -7.470 -7.916 10.950 1.00 94.38 103 GLU A N 1
ATOM 811 C CA . GLU A 1 103 ? -7.507 -6.984 12.084 1.00 94.38 103 GLU A CA 1
ATOM 812 C C . GLU A 1 103 ? -7.370 -5.519 11.659 1.00 94.38 103 GLU A C 1
ATOM 814 O O . GLU A 1 103 ? -8.186 -4.691 12.063 1.00 94.38 103 GLU A O 1
ATOM 819 N N . MET A 1 104 ? -6.416 -5.198 10.777 1.00 94.12 104 MET A N 1
ATOM 820 C CA . MET A 1 104 ? -6.278 -3.832 10.260 1.00 94.12 104 MET A CA 1
ATOM 821 C C . MET A 1 104 ? -7.552 -3.377 9.535 1.00 94.12 104 MET A C 1
ATOM 823 O O . MET A 1 104 ? -8.005 -2.248 9.725 1.00 94.12 104 MET A O 1
ATOM 827 N N . LYS A 1 105 ? -8.198 -4.289 8.794 1.00 92.44 105 LYS A N 1
ATOM 828 C CA . LYS A 1 105 ? -9.495 -4.040 8.152 1.00 92.44 105 LYS A CA 1
ATOM 829 C C . LYS A 1 105 ? -10.593 -3.756 9.176 1.00 92.44 105 LYS A C 1
ATOM 831 O O . LYS A 1 105 ? -11.359 -2.813 8.997 1.00 92.44 105 LYS A O 1
ATOM 836 N N . ALA A 1 106 ? -10.657 -4.511 10.268 1.00 95.06 106 ALA A N 1
ATOM 837 C CA . ALA A 1 106 ? -11.611 -4.244 11.339 1.00 95.06 106 ALA A CA 1
ATOM 838 C C . ALA A 1 106 ? -11.376 -2.864 11.981 1.00 95.06 106 ALA A C 1
ATOM 840 O O . ALA A 1 106 ? -12.336 -2.112 12.167 1.00 95.06 106 ALA A O 1
ATOM 841 N N . ASN A 1 107 ? -10.117 -2.498 12.247 1.00 95.69 107 ASN A N 1
ATOM 842 C CA . ASN A 1 107 ? -9.750 -1.201 12.824 1.00 95.69 107 ASN A CA 1
ATOM 843 C C . ASN A 1 107 ? -10.210 -0.036 11.938 1.00 95.69 107 ASN A C 1
ATOM 845 O O . ASN A 1 107 ? -10.974 0.824 12.381 1.00 95.69 107 ASN A O 1
ATOM 849 N N . ILE A 1 108 ? -9.790 -0.021 10.670 1.00 93.31 108 ILE A N 1
ATOM 850 C CA . ILE A 1 108 ? -10.082 1.088 9.753 1.00 93.31 108 ILE A CA 1
ATOM 851 C C . ILE A 1 108 ? -11.575 1.203 9.441 1.00 93.31 108 ILE A C 1
ATOM 853 O O . ILE A 1 108 ? -12.095 2.314 9.387 1.00 93.31 108 ILE A O 1
ATOM 857 N N . HIS A 1 109 ? -12.303 0.090 9.303 1.00 93.00 109 HIS A N 1
ATOM 858 C CA . HIS A 1 109 ? -13.747 0.142 9.068 1.00 93.00 109 HIS A CA 1
ATOM 859 C C . HIS A 1 109 ? -14.525 0.600 10.303 1.00 93.00 109 HIS A C 1
ATOM 861 O O . HIS A 1 109 ? -15.520 1.308 10.156 1.00 93.00 109 HIS A O 1
ATOM 867 N N . THR A 1 110 ? -14.065 0.251 11.507 1.00 95.19 110 THR A N 1
ATOM 868 C CA . THR A 1 110 ? -14.648 0.760 12.758 1.00 95.19 110 THR A CA 1
ATOM 869 C C . THR A 1 110 ? -14.441 2.268 12.869 1.00 95.19 110 THR A C 1
ATOM 871 O O . THR A 1 110 ? -15.392 3.000 13.124 1.00 95.19 110 THR A O 1
ATOM 874 N N . TRP A 1 111 ? -13.234 2.754 12.573 1.00 9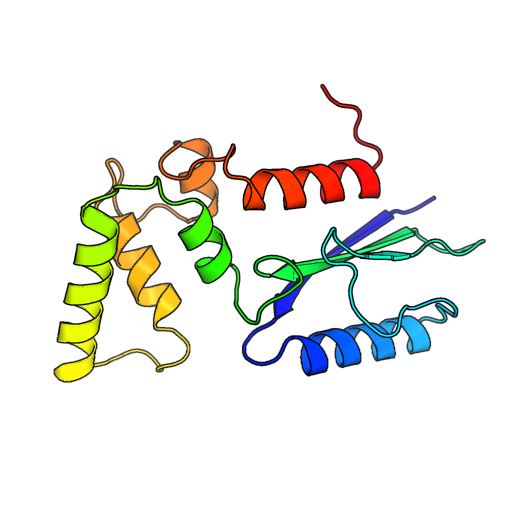4.94 111 TRP A N 1
ATOM 875 C CA . TRP A 1 111 ? -12.951 4.188 12.532 1.00 94.94 111 TRP A CA 1
ATOM 876 C C . TRP A 1 111 ? -13.766 4.921 11.452 1.00 94.94 111 TRP A C 1
ATOM 878 O O . TRP A 1 111 ? -14.335 5.982 11.718 1.00 94.94 111 TRP A O 1
ATOM 888 N N . LEU A 1 112 ? -13.900 4.340 10.252 1.00 91.94 112 LEU A N 1
ATOM 889 C CA . LEU A 1 112 ? -14.730 4.882 9.166 1.00 91.94 112 LEU A CA 1
ATOM 890 C C . LEU A 1 112 ? -16.222 4.943 9.533 1.00 91.94 112 LEU A C 1
ATOM 892 O O . LEU A 1 112 ? -16.946 5.805 9.036 1.00 91.94 112 LEU A O 1
ATOM 896 N N . ALA A 1 113 ? -16.699 4.050 10.403 1.00 93.94 113 ALA A N 1
ATOM 897 C CA . ALA A 1 113 ? -18.076 4.066 10.892 1.00 93.94 113 ALA A CA 1
ATOM 898 C C . ALA A 1 113 ? -18.379 5.258 11.816 1.00 93.94 113 ALA A C 1
ATOM 900 O O . ALA A 1 113 ? -19.548 5.568 12.029 1.00 93.94 113 ALA A O 1
ATOM 901 N N . TRP A 1 114 ? -17.357 5.937 12.343 1.00 93.44 114 TRP A N 1
ATOM 902 C CA . TRP A 1 114 ? -17.512 7.094 13.233 1.00 93.44 114 TRP A CA 1
ATOM 903 C C . TRP A 1 114 ? -17.236 8.438 12.557 1.00 93.44 114 TRP A C 1
ATOM 905 O O . TRP A 1 114 ? -17.242 9.471 13.223 1.00 93.44 114 TRP A O 1
ATOM 915 N N . GLN A 1 115 ? -16.997 8.438 11.245 1.00 90.62 115 GLN A N 1
ATOM 916 C CA . GLN A 1 115 ? -16.856 9.675 10.480 1.00 90.62 115 GLN A CA 1
ATOM 917 C C . GLN A 1 115 ? -18.221 10.336 10.260 1.00 90.62 115 GLN A C 1
ATOM 919 O O . GLN A 1 115 ? -19.264 9.703 10.416 1.00 90.62 115 GLN A O 1
ATOM 924 N N . GLU A 1 116 ? -18.206 11.612 9.867 1.00 86.31 116 GLU A N 1
ATOM 925 C CA . GLU A 1 116 ? -19.416 12.419 9.631 1.00 86.31 116 GLU A CA 1
ATOM 926 C C . GLU A 1 116 ? -20.427 11.723 8.703 1.00 86.31 116 GLU A C 1
ATOM 928 O O . GLU A 1 116 ? -21.632 11.811 8.933 1.00 86.31 116 GLU A O 1
ATOM 933 N N . GLU A 1 117 ? -19.949 10.981 7.699 1.00 84.50 117 GLU A N 1
ATOM 934 C CA . GLU A 1 117 ? -20.764 10.038 6.933 1.00 84.50 117 GLU A CA 1
ATOM 935 C C . GLU A 1 117 ? -20.344 8.588 7.263 1.00 84.50 117 GLU A C 1
ATOM 937 O O . GLU A 1 117 ? -19.377 8.084 6.676 1.00 84.50 117 GLU A O 1
ATOM 942 N N . PRO A 1 118 ? -21.056 7.901 8.180 1.00 85.25 118 PRO A N 1
ATOM 943 C CA . PRO A 1 118 ? -20.695 6.566 8.644 1.00 85.25 118 PRO A CA 1
ATOM 944 C C . PRO A 1 118 ? -20.578 5.528 7.527 1.00 85.25 118 PRO A C 1
ATOM 946 O O . PRO A 1 118 ? -21.449 5.406 6.665 1.00 85.25 118 PRO A O 1
ATOM 949 N N . GLY A 1 119 ? -19.525 4.710 7.592 1.00 73.25 119 GLY A N 1
ATOM 950 C CA . GLY A 1 119 ? -19.421 3.471 6.816 1.00 73.25 119 GLY A CA 1
ATOM 951 C C . GLY A 1 119 ? -19.140 3.672 5.327 1.00 73.25 119 GLY A C 1
ATOM 952 O O . GLY A 1 119 ? -19.329 2.745 4.536 1.00 73.25 119 GLY A O 1
ATOM 953 N N . LYS A 1 120 ? -18.688 4.863 4.920 1.00 79.50 120 LYS A N 1
ATOM 954 C CA . LYS A 1 120 ? -18.340 5.108 3.520 1.00 79.50 120 LYS A CA 1
ATOM 955 C C . LYS A 1 120 ? -17.197 4.216 3.033 1.00 79.50 120 LYS A C 1
ATOM 957 O O . LYS A 1 120 ? -16.259 3.946 3.786 1.00 79.50 120 LYS A O 1
ATOM 962 N N . PRO A 1 121 ? -17.218 3.815 1.746 1.00 80.75 121 PRO A N 1
ATOM 963 C CA . PRO A 1 121 ? -16.095 3.112 1.144 1.00 80.75 121 PRO A CA 1
ATOM 964 C C . PRO A 1 121 ? -14.807 3.937 1.241 1.00 80.75 121 PRO A C 1
ATOM 966 O O . PRO A 1 121 ? -14.819 5.145 1.002 1.00 80.75 121 PRO A O 1
ATOM 969 N N . MET A 1 122 ? -13.686 3.267 1.506 1.00 77.38 122 MET A N 1
ATOM 970 C CA . MET A 1 122 ? -12.353 3.868 1.663 1.00 77.38 122 MET A CA 1
ATOM 971 C C . MET A 1 122 ? -11.977 4.853 0.549 1.00 77.38 122 MET A C 1
ATOM 973 O O . MET A 1 122 ? -11.507 5.953 0.829 1.00 77.38 122 MET A O 1
ATOM 977 N N . GLY A 1 123 ? -12.251 4.504 -0.713 1.00 70.75 123 GLY A N 1
ATOM 978 C CA . GLY A 1 123 ? -11.972 5.382 -1.855 1.00 70.75 123 GLY A CA 1
ATOM 979 C C . GLY A 1 123 ? -12.719 6.723 -1.805 1.00 70.75 123 GLY A C 1
ATOM 980 O O . GLY A 1 123 ? -12.204 7.729 -2.280 1.00 70.75 123 GLY A O 1
ATOM 981 N N . GLN A 1 124 ? -13.899 6.772 -1.175 1.00 74.06 124 GLN A N 1
ATOM 982 C CA . GLN A 1 124 ? -14.669 8.010 -0.997 1.00 74.06 124 GLN A CA 1
ATOM 983 C C . GLN A 1 124 ? -14.219 8.817 0.231 1.00 74.06 124 GLN A C 1
ATOM 985 O O . GLN A 1 124 ? -14.411 10.034 0.262 1.00 74.06 124 GLN A O 1
ATOM 990 N N . ALA A 1 125 ? -13.601 8.171 1.227 1.00 70.69 125 ALA A N 1
ATOM 991 C CA . ALA A 1 125 ? -13.092 8.836 2.428 1.00 70.69 125 ALA A CA 1
ATOM 992 C C . ALA A 1 125 ? -11.941 9.814 2.112 1.00 70.69 125 ALA A C 1
ATOM 994 O O . ALA A 1 125 ? -11.827 10.860 2.753 1.00 70.69 125 ALA A O 1
ATOM 995 N N . ILE A 1 126 ? -11.146 9.528 1.071 1.00 69.00 126 ILE A N 1
ATOM 996 C CA . ILE A 1 126 ? -10.109 10.437 0.550 1.00 69.00 126 ILE A CA 1
ATOM 997 C C . ILE A 1 126 ? -10.751 11.704 -0.030 1.00 69.00 126 ILE A C 1
ATOM 999 O O . ILE A 1 126 ? -10.375 12.817 0.335 1.00 69.00 126 ILE A O 1
ATOM 1003 N N . THR A 1 127 ? -11.769 11.561 -0.886 1.00 65.50 127 THR A N 1
ATOM 1004 C CA . THR A 1 127 ? -12.482 12.700 -1.497 1.00 65.50 127 THR A CA 1
ATOM 1005 C C . THR A 1 127 ? -13.156 13.592 -0.449 1.00 65.50 127 THR A C 1
ATOM 1007 O O . THR A 1 127 ? -13.274 14.801 -0.645 1.00 65.50 127 THR A O 1
ATOM 1010 N N . LYS A 1 128 ? -13.566 13.010 0.683 1.00 66.12 128 LYS A N 1
ATOM 1011 C CA . LYS A 1 128 ? -14.214 13.706 1.804 1.00 66.12 128 LYS A CA 1
ATOM 1012 C C . LYS A 1 128 ? -13.248 14.307 2.826 1.00 66.12 128 LYS A C 1
ATOM 1014 O O . LYS A 1 128 ? -13.703 14.920 3.782 1.00 66.12 128 LYS A O 1
ATOM 1019 N N . ARG A 1 129 ? -11.932 14.208 2.598 1.00 73.75 129 ARG A N 1
ATOM 1020 C CA . ARG A 1 129 ? -10.874 14.771 3.460 1.00 73.75 129 ARG A CA 1
ATOM 1021 C C . ARG A 1 129 ? -10.828 14.205 4.886 1.00 73.75 129 ARG A C 1
ATOM 1023 O O . ARG A 1 129 ? -10.133 14.776 5.721 1.00 73.75 129 ARG A O 1
ATOM 1030 N N . TYR A 1 130 ? -11.498 13.081 5.160 1.00 70.12 130 TYR A N 1
ATOM 1031 C CA . TYR A 1 130 ? -11.291 12.333 6.411 1.00 70.12 130 TYR A CA 1
ATOM 1032 C C . TYR A 1 130 ? -9.861 11.788 6.480 1.00 70.12 130 TYR A C 1
ATOM 1034 O O . TYR A 1 130 ? -9.259 11.707 7.544 1.00 70.12 130 TYR A O 1
ATOM 1042 N N . LEU A 1 131 ? -9.294 11.478 5.313 1.00 78.31 131 LEU A N 1
ATOM 1043 C CA . LEU A 1 131 ? -7.900 11.100 5.143 1.00 78.31 131 LEU A CA 1
ATOM 1044 C C . LEU A 1 131 ? -7.121 12.249 4.501 1.00 78.31 131 LEU A C 1
ATOM 1046 O O . LEU A 1 131 ? -7.584 12.894 3.553 1.00 78.31 131 LEU A O 1
ATOM 1050 N N . LYS A 1 132 ? -5.920 12.507 5.017 1.00 79.88 132 LYS A N 1
ATOM 1051 C CA . LYS A 1 132 ? -5.036 13.570 4.540 1.00 79.88 132 LYS A CA 1
ATOM 1052 C C . LYS A 1 132 ? -4.345 13.147 3.249 1.00 79.88 132 LYS A C 1
ATOM 1054 O O . LYS A 1 132 ? -3.290 12.522 3.266 1.00 79.88 132 LYS A O 1
ATOM 1059 N N . ALA A 1 133 ? -4.897 13.572 2.115 1.00 74.50 133 ALA A N 1
ATOM 1060 C CA . ALA A 1 133 ? -4.285 13.359 0.799 1.00 74.50 133 ALA A CA 1
ATOM 1061 C C . ALA A 1 133 ? -2.885 14.001 0.655 1.00 74.50 133 ALA A C 1
ATOM 1063 O O . ALA A 1 133 ? -2.116 13.618 -0.222 1.00 74.50 133 ALA A O 1
ATOM 1064 N N . ASN A 1 134 ? -2.537 14.965 1.516 1.00 78.75 134 ASN A N 1
ATOM 1065 C CA . ASN A 1 134 ? -1.213 15.589 1.583 1.00 78.75 134 ASN A CA 1
ATOM 1066 C C . ASN A 1 134 ? -0.242 14.895 2.556 1.00 78.75 134 ASN A C 1
ATOM 1068 O O . ASN A 1 134 ? 0.850 15.413 2.778 1.00 78.75 134 ASN A O 1
ATOM 1072 N N . ALA A 1 135 ? -0.619 13.760 3.153 1.00 85.19 135 ALA A N 1
ATOM 1073 C CA . ALA A 1 135 ? 0.301 12.979 3.969 1.00 85.19 135 ALA A CA 1
ATOM 1074 C C . ALA A 1 135 ? 1.495 12.491 3.119 1.00 85.19 135 ALA A C 1
ATOM 1076 O O . ALA A 1 135 ? 1.302 12.177 1.940 1.00 85.19 135 ALA A O 1
ATOM 1077 N N . PRO A 1 136 ? 2.709 12.381 3.695 1.00 88.19 136 PRO A N 1
ATOM 1078 C CA . PRO A 1 136 ? 3.914 12.004 2.951 1.00 88.19 136 PRO A CA 1
ATOM 1079 C C . PRO A 1 136 ? 3.756 10.725 2.115 1.00 88.19 136 PRO A C 1
ATOM 1081 O O . PRO A 1 136 ? 4.077 10.732 0.930 1.00 88.19 136 PRO A O 1
ATOM 1084 N N . HIS A 1 137 ? 3.161 9.672 2.685 1.00 88.81 137 HIS A N 1
ATOM 1085 C CA . HIS A 1 137 ? 2.938 8.396 1.992 1.00 88.81 137 HIS A CA 1
ATOM 1086 C C . HIS A 1 137 ? 2.004 8.529 0.777 1.00 88.81 137 HIS A C 1
ATOM 1088 O O . HIS A 1 137 ? 2.264 7.946 -0.275 1.00 88.81 137 HIS A O 1
ATOM 1094 N N . ALA A 1 138 ? 0.946 9.346 0.872 1.00 89.06 138 ALA A N 1
ATOM 1095 C CA . ALA A 1 138 ? 0.082 9.629 -0.276 1.00 89.06 138 ALA A CA 1
ATOM 1096 C C . ALA A 1 138 ? 0.823 10.416 -1.361 1.00 89.06 138 ALA A C 1
ATOM 1098 O O . ALA A 1 138 ? 0.660 10.128 -2.546 1.00 89.06 138 ALA A O 1
ATOM 1099 N N . GLN A 1 139 ? 1.654 11.385 -0.972 1.00 91.06 139 GLN A N 1
ATOM 1100 C CA . GLN A 1 139 ? 2.445 12.162 -1.924 1.00 91.06 139 GLN A CA 1
ATOM 1101 C C . GLN A 1 139 ? 3.458 11.289 -2.667 1.00 91.06 139 GLN A C 1
ATOM 1103 O O . GLN A 1 139 ? 3.579 11.427 -3.879 1.00 91.06 139 GLN A O 1
ATOM 1108 N N . GLN A 1 140 ? 4.115 10.350 -1.988 1.00 92.94 140 GLN A N 1
ATOM 1109 C CA . GLN A 1 140 ? 5.057 9.417 -2.610 1.00 92.94 140 GLN A CA 1
ATOM 1110 C C . GLN A 1 140 ? 4.379 8.552 -3.684 1.00 92.94 140 GLN A C 1
ATOM 1112 O O . GLN A 1 140 ? 4.853 8.497 -4.819 1.00 92.94 140 GLN A O 1
ATOM 1117 N N . LEU A 1 141 ? 3.213 7.969 -3.372 1.00 93.38 141 LEU A N 1
ATOM 1118 C CA . LEU A 1 141 ? 2.422 7.208 -4.345 1.00 93.38 141 LEU A CA 1
ATOM 1119 C C . LE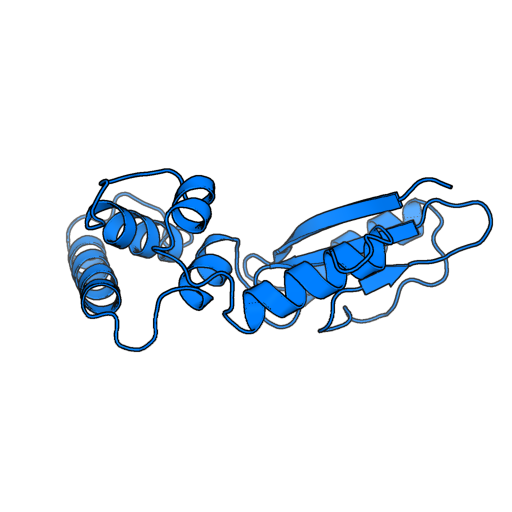U A 1 141 ? 1.994 8.084 -5.536 1.00 93.38 141 LEU A C 1
ATOM 1121 O O . LEU A 1 141 ? 2.100 7.665 -6.688 1.00 93.38 141 LEU A O 1
ATOM 1125 N N . ILE A 1 142 ? 1.535 9.315 -5.284 1.00 92.44 142 ILE A N 1
ATOM 1126 C CA . ILE A 1 142 ? 1.121 10.256 -6.338 1.00 92.44 142 ILE A CA 1
ATOM 1127 C C . ILE A 1 142 ? 2.304 10.647 -7.233 1.00 92.44 142 ILE A C 1
ATOM 1129 O O . ILE A 1 142 ? 2.148 10.688 -8.454 1.00 92.44 142 ILE A O 1
ATOM 1133 N N . ILE A 1 143 ? 3.472 10.930 -6.652 1.00 94.38 143 ILE A N 1
ATOM 1134 C CA . ILE A 1 143 ? 4.698 11.263 -7.388 1.00 94.38 143 ILE A CA 1
ATOM 1135 C C . ILE A 1 143 ? 5.068 10.108 -8.316 1.00 94.38 143 ILE A C 1
ATOM 1137 O O . ILE A 1 143 ? 5.257 10.332 -9.512 1.00 94.38 143 ILE A O 1
ATOM 1141 N N . TRP A 1 144 ? 5.083 8.880 -7.800 1.00 96.50 144 TRP A N 1
ATOM 1142 C CA . TRP A 1 144 ? 5.360 7.693 -8.601 1.00 96.50 144 TRP A CA 1
ATOM 1143 C C . TRP A 1 144 ? 4.342 7.503 -9.737 1.00 96.50 144 TRP A C 1
ATOM 1145 O O . TRP A 1 144 ? 4.745 7.301 -10.881 1.00 96.50 144 TRP A O 1
ATOM 1155 N N . ILE A 1 145 ? 3.032 7.648 -9.480 1.00 95.50 145 ILE A N 1
ATOM 1156 C CA . ILE A 1 145 ? 1.991 7.574 -10.527 1.00 95.50 145 ILE A CA 1
ATOM 1157 C C . ILE A 1 145 ? 2.248 8.626 -11.612 1.00 95.50 145 ILE A C 1
ATOM 1159 O O . ILE A 1 145 ? 2.214 8.312 -12.804 1.00 95.50 145 ILE A O 1
ATOM 1163 N N . ARG A 1 146 ? 2.522 9.875 -11.217 1.00 94.56 146 ARG A N 1
ATOM 1164 C CA . ARG A 1 146 ? 2.788 10.972 -12.157 1.00 94.56 146 ARG A CA 1
ATOM 1165 C C . ARG A 1 146 ? 4.014 10.689 -13.015 1.00 94.56 146 ARG A C 1
ATOM 1167 O O . ARG A 1 146 ? 3.939 10.843 -14.228 1.00 94.56 146 ARG A O 1
ATOM 1174 N N . GLN A 1 147 ? 5.103 10.204 -12.422 1.00 94.50 147 GLN A N 1
ATOM 1175 C CA . GLN A 1 147 ? 6.312 9.817 -13.152 1.00 94.50 147 GLN A CA 1
ATOM 1176 C C . GLN A 1 147 ? 6.066 8.625 -14.091 1.00 94.50 147 GLN A C 1
ATOM 1178 O O . GLN A 1 147 ? 6.478 8.645 -15.256 1.00 94.50 147 GLN A O 1
ATOM 1183 N N . LEU A 1 148 ? 5.363 7.593 -13.610 1.00 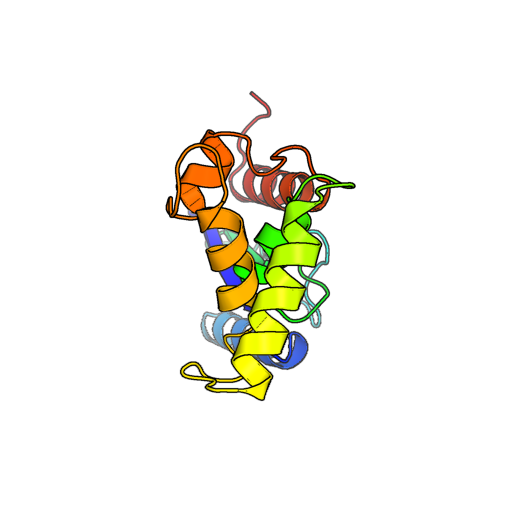96.19 148 LEU A N 1
ATOM 1184 C CA . LEU A 1 148 ? 5.063 6.389 -14.378 1.00 96.19 148 LEU A CA 1
ATOM 1185 C C . LEU A 1 148 ? 4.199 6.692 -15.592 1.00 96.19 148 LEU A C 1
ATOM 1187 O O . LEU A 1 148 ? 4.417 6.074 -16.629 1.00 96.19 148 LEU A O 1
ATOM 1191 N N . PHE A 1 149 ? 3.236 7.605 -15.479 1.00 95.38 149 PHE A N 1
ATOM 1192 C CA . PHE A 1 149 ? 2.297 7.939 -16.551 1.00 95.38 149 PHE A CA 1
ATOM 1193 C C . PHE A 1 149 ? 2.620 9.234 -17.292 1.00 95.38 149 PHE A C 1
ATOM 1195 O O . PHE A 1 149 ? 1.954 9.512 -18.284 1.00 95.38 149 PHE A O 1
ATOM 1202 N N . ASP A 1 150 ? 3.674 9.947 -16.882 1.00 91.56 150 ASP A N 1
ATOM 1203 C CA . ASP A 1 150 ? 4.074 11.237 -17.460 1.00 91.56 150 ASP A CA 1
ATOM 1204 C C . ASP A 1 150 ? 2.926 12.249 -17.417 1.00 91.56 150 ASP A C 1
ATOM 1206 O O . ASP A 1 150 ? 2.561 12.888 -18.400 1.00 91.56 150 ASP A O 1
ATOM 1210 N N . LEU A 1 151 ? 2.294 12.311 -16.244 1.00 88.50 151 LEU A N 1
ATOM 1211 C CA . LEU A 1 151 ? 1.255 13.281 -15.944 1.00 88.50 151 LEU A CA 1
ATOM 1212 C C . LEU A 1 151 ? 1.962 14.544 -15.456 1.00 88.50 151 LEU A C 1
ATOM 1214 O O . LEU A 1 151 ? 2.577 14.527 -14.386 1.00 88.50 151 LEU A O 1
ATOM 1218 N N . GLU A 1 152 ? 1.895 15.623 -16.234 1.00 74.88 152 GLU A N 1
ATOM 1219 C CA . GLU A 1 152 ? 2.400 16.924 -15.798 1.00 74.88 152 GLU A CA 1
ATOM 1220 C C . GLU A 1 152 ? 1.749 17.336 -14.469 1.00 74.88 152 GLU A C 1
ATOM 1222 O O . GLU A 1 152 ? 0.596 17.004 -14.172 1.00 74.88 152 GLU A O 1
ATOM 1227 N N . SER A 1 153 ? 2.514 18.062 -13.652 1.00 52.41 153 SER A N 1
ATOM 1228 C CA . SER A 1 153 ? 2.023 18.703 -12.434 1.00 52.41 153 SER A CA 1
ATOM 1229 C C . SER A 1 153 ? 1.018 19.794 -12.814 1.00 52.41 153 SER A C 1
ATOM 1231 O O . SER A 1 153 ? 1.401 20.949 -12.971 1.00 52.41 153 SER A O 1
ATOM 1233 N N . ALA A 1 154 ? -0.243 19.417 -13.015 1.00 40.97 154 ALA A N 1
ATOM 1234 C CA . ALA A 1 154 ? -1.356 20.360 -13.028 1.00 40.97 154 ALA A CA 1
ATOM 1235 C C . ALA A 1 154 ? -1.530 21.011 -11.648 1.00 40.97 154 ALA A C 1
ATOM 1237 O O . ALA A 1 154 ? -1.342 20.296 -10.628 1.00 40.97 154 ALA A O 1
#

pLDDT: mean 91.11, std 8.87, range [40.97, 97.94]

Foldseek 3Di:
DAFEEEEEACQAHVLVVLVVVQVVVVVVPQDPRDNAADQLWDWGDDPPDHIYTYHYPPRSPHGGDVLVNQVLQADDPPPLLVVLLVVLVVCVVPPDPDDPSCSSVSSSLSSQCPPPDGRDDSVVCVVVSSGHCPRPSNVSVVVSVCVRVVPPDD

Secondary structure (DSSP, 8-state):
--EEEEEEE-TT-HHHHHHHHHHHHHHTT-S---SS--TT-EEE--TTS-EEEEEEETTSSS---HHHHHHTTSPTT-SHHHHHHHHHHHHHHHH--S-GGGHHHHHHHHHHTTSSSTT--HHHHHHTTSS-TTSHHHHHHHHHHHHHHT----

Radius of gyration: 17.91 Å; chains: 1; bounding box: 38×35×51 Å

Sequence (154 aa):
MGRLGIVVDADTDIAIRWQSLRDKLIEAGYTTVPRYPDPEGTTLKQEGRPIVGLWLMPDNTIPGMLEDFMSLLIPTGDMLWPMAQDIVQQVIAKDRRFPQTQEMKANIHTWLAWQEEPGKPMGQAITKRYLKANAPHAQQLIIWIRQLFDLESA